Protein AF-A0A350D0R4-F1 (afdb_monomer_lite)

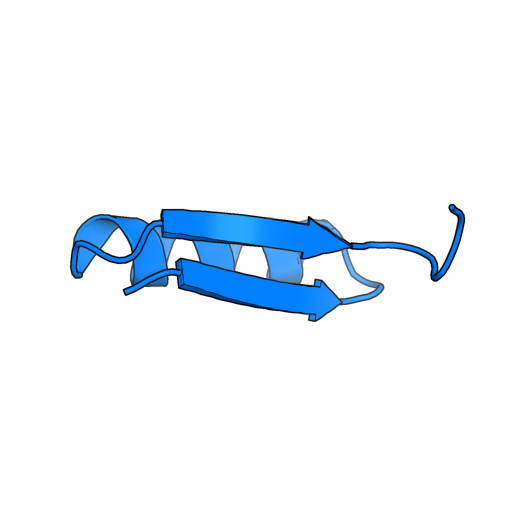Structure (mmCIF, N/CA/C/O backbone):
data_AF-A0A350D0R4-F1
#
_entry.id   AF-A0A350D0R4-F1
#
loop_
_atom_site.group_PDB
_atom_site.id
_atom_site.type_symbol
_atom_site.label_atom_id
_atom_site.label_alt_id
_atom_site.label_comp_id
_atom_site.label_asym_id
_atom_site.label_entity_id
_atom_site.label_seq_id
_atom_site.pdbx_PDB_ins_code
_atom_site.Cartn_x
_atom_site.Cartn_y
_atom_site.Cartn_z
_atom_site.occupancy
_atom_site.B_iso_or_equiv
_atom_site.auth_seq_id
_atom_site.auth_comp_id
_atom_site.auth_asym_id
_atom_site.auth_atom_id
_atom_site.pdbx_PDB_model_num
ATOM 1 N N . MET A 1 1 ? -16.717 1.151 -0.255 1.00 86.62 1 MET A N 1
ATOM 2 C CA . MET A 1 1 ? -15.949 1.935 -1.248 1.00 86.62 1 MET A CA 1
ATOM 3 C C . MET A 1 1 ? -14.637 1.204 -1.543 1.00 86.62 1 MET A C 1
ATOM 5 O O . MET A 1 1 ? -14.089 0.618 -0.613 1.00 86.62 1 MET A O 1
ATOM 9 N N . ARG A 1 2 ? -14.166 1.170 -2.798 1.00 92.94 2 ARG A N 1
ATOM 10 C CA . ARG A 1 2 ? -12.860 0.587 -3.170 1.00 92.94 2 ARG A CA 1
ATOM 11 C C . ARG A 1 2 ? -11.949 1.686 -3.707 1.00 92.94 2 ARG A C 1
ATOM 13 O O . ARG A 1 2 ? -12.428 2.517 -4.471 1.00 92.94 2 ARG A O 1
ATOM 20 N N . ILE A 1 3 ? -10.682 1.672 -3.305 1.00 95.88 3 ILE A N 1
ATOM 21 C CA . ILE A 1 3 ? -9.660 2.645 -3.705 1.00 95.88 3 ILE A CA 1
ATOM 22 C C . ILE A 1 3 ? -8.533 1.890 -4.412 1.00 95.88 3 ILE A C 1
ATOM 24 O O . ILE A 1 3 ? -8.047 0.885 -3.895 1.00 95.88 3 ILE A O 1
ATOM 28 N N . LEU A 1 4 ? -8.122 2.376 -5.582 1.00 95.19 4 LEU A N 1
ATOM 29 C CA . LEU A 1 4 ? -6.874 1.975 -6.223 1.00 95.19 4 LEU A CA 1
ATOM 30 C C . LEU A 1 4 ? -5.821 3.026 -5.879 1.00 95.19 4 LEU A C 1
ATOM 32 O O . LEU A 1 4 ? -5.989 4.194 -6.218 1.00 95.19 4 LEU A O 1
ATOM 36 N N . LEU A 1 5 ? -4.771 2.608 -5.186 1.00 93.38 5 LEU A N 1
ATOM 37 C CA . LEU A 1 5 ? -3.649 3.449 -4.806 1.00 93.38 5 LEU A CA 1
ATOM 38 C C . LEU A 1 5 ? -2.467 3.116 -5.721 1.00 93.38 5 LEU A C 1
ATOM 40 O O . LEU A 1 5 ? -1.969 1.988 -5.709 1.00 93.38 5 LEU A O 1
ATOM 44 N N . VAL A 1 6 ? -2.064 4.094 -6.530 1.00 94.94 6 VAL A N 1
ATOM 45 C CA . VAL A 1 6 ? -0.925 3.997 -7.446 1.00 94.94 6 VAL A CA 1
ATOM 46 C C . VAL A 1 6 ? 0.240 4.739 -6.813 1.00 94.94 6 VAL A C 1
ATOM 48 O O . VAL A 1 6 ? 0.167 5.954 -6.678 1.00 94.94 6 VAL A O 1
ATOM 51 N N . GLU A 1 7 ? 1.267 4.004 -6.405 1.00 94.94 7 GLU A N 1
ATOM 52 C CA . GLU A 1 7 ? 2.447 4.549 -5.725 1.00 94.94 7 GLU A CA 1
ATOM 53 C C . GLU A 1 7 ? 3.674 3.701 -6.068 1.00 94.94 7 GLU A C 1
ATOM 55 O O . GLU A 1 7 ? 3.630 2.473 -5.958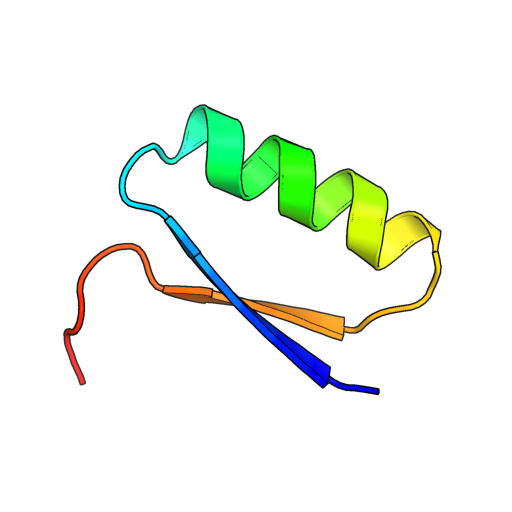 1.00 94.94 7 GLU A O 1
ATOM 60 N N . ASP A 1 8 ? 4.760 4.349 -6.485 1.00 93.31 8 ASP A N 1
ATOM 61 C CA . ASP A 1 8 ? 6.018 3.711 -6.888 1.00 93.31 8 ASP A CA 1
ATOM 62 C C . ASP A 1 8 ? 6.912 3.366 -5.684 1.00 93.31 8 ASP A C 1
ATOM 64 O O . ASP A 1 8 ? 7.599 2.339 -5.685 1.00 93.31 8 ASP A O 1
ATOM 68 N N . ASP A 1 9 ? 6.847 4.159 -4.611 1.00 95.25 9 ASP A N 1
ATOM 69 C CA . ASP A 1 9 ? 7.474 3.832 -3.331 1.00 95.25 9 ASP A CA 1
ATOM 70 C C . ASP A 1 9 ? 6.610 2.851 -2.515 1.00 95.25 9 ASP A C 1
ATOM 72 O O . ASP A 1 9 ? 5.580 3.189 -1.923 1.00 95.25 9 ASP A O 1
ATOM 76 N N . LEU A 1 10 ? 7.088 1.608 -2.406 1.00 92.81 10 LEU A N 1
ATOM 77 C CA . LEU A 1 10 ? 6.418 0.537 -1.663 1.00 92.81 10 LEU A CA 1
ATOM 78 C C . LEU A 1 10 ? 6.262 0.815 -0.159 1.00 92.81 10 LEU A C 1
ATOM 80 O O . LEU A 1 10 ? 5.318 0.310 0.457 1.00 92.81 10 LEU A O 1
ATOM 84 N N . SER A 1 11 ? 7.183 1.558 0.455 1.00 95.94 11 SER A N 1
ATOM 85 C CA . SER A 1 11 ? 7.116 1.912 1.876 1.00 95.94 11 SER A CA 1
ATOM 86 C C . SER A 1 11 ? 5.964 2.882 2.129 1.00 95.94 11 SER A C 1
ATOM 88 O O . SER A 1 11 ? 5.130 2.670 3.022 1.00 95.94 11 SER A O 1
ATOM 90 N N . LEU A 1 12 ? 5.859 3.903 1.275 1.00 96.06 12 LEU A N 1
ATOM 91 C CA . LEU A 1 12 ? 4.775 4.875 1.318 1.00 96.06 12 LEU A CA 1
ATOM 92 C C . LEU A 1 12 ? 3.428 4.217 0.993 1.00 96.06 12 LEU A C 1
ATOM 94 O O . LEU A 1 12 ? 2.478 4.345 1.770 1.00 96.06 12 LEU A O 1
ATOM 98 N N . ALA A 1 13 ? 3.369 3.421 -0.078 1.00 96.25 13 ALA A N 1
ATOM 99 C CA . ALA A 1 13 ? 2.170 2.708 -0.513 1.00 96.25 13 ALA A CA 1
ATOM 100 C C . ALA A 1 13 ? 1.564 1.842 0.604 1.00 96.25 13 ALA A C 1
ATOM 102 O O . ALA A 1 13 ? 0.354 1.852 0.845 1.00 96.25 13 ALA A O 1
ATOM 103 N N . ARG A 1 14 ? 2.410 1.104 1.336 1.00 96.38 14 ARG A N 1
ATOM 104 C CA . ARG A 1 14 ? 1.982 0.262 2.467 1.00 96.38 14 ARG A CA 1
ATOM 105 C C . ARG A 1 14 ? 1.469 1.086 3.642 1.00 96.38 14 ARG A C 1
ATOM 107 O O . ARG A 1 14 ? 0.470 0.706 4.256 1.00 96.38 14 ARG A O 1
ATOM 114 N N . SER A 1 15 ? 2.131 2.201 3.939 1.00 97.81 15 SER A N 1
ATOM 115 C CA . SER A 1 15 ? 1.735 3.101 5.024 1.00 97.81 15 SER A CA 1
ATOM 116 C C . SER A 1 15 ? 0.358 3.708 4.747 1.00 97.81 15 SER A C 1
ATOM 118 O O . SER A 1 15 ? -0.539 3.619 5.586 1.00 97.81 15 SER A O 1
ATOM 120 N N . LEU A 1 16 ? 0.149 4.215 3.530 1.00 96.75 16 LEU A N 1
ATOM 121 C CA . LEU A 1 16 ? -1.126 4.770 3.075 1.00 96.75 16 LEU A CA 1
ATOM 122 C C . LEU A 1 16 ? -2.241 3.720 3.044 1.00 96.75 16 LEU A C 1
ATOM 124 O O . LEU A 1 16 ? -3.336 3.972 3.549 1.00 96.75 16 LEU A O 1
ATOM 128 N N . LYS A 1 17 ? -1.961 2.517 2.526 1.00 96.69 17 LYS A N 1
ATOM 129 C CA . LYS A 1 17 ? -2.911 1.395 2.552 1.00 96.69 17 LYS A CA 1
ATOM 130 C C . LYS A 1 17 ? -3.386 1.089 3.971 1.00 96.69 17 LYS A C 1
ATOM 132 O O . LYS A 1 17 ? -4.584 0.955 4.181 1.00 96.69 17 LYS A O 1
ATOM 137 N N . SER A 1 18 ? -2.467 1.012 4.934 1.00 97.50 18 SER A N 1
ATOM 138 C CA . SER A 1 18 ? -2.794 0.714 6.334 1.00 97.50 18 SER A CA 1
ATOM 139 C C . SER A 1 18 ? -3.727 1.763 6.945 1.00 97.50 1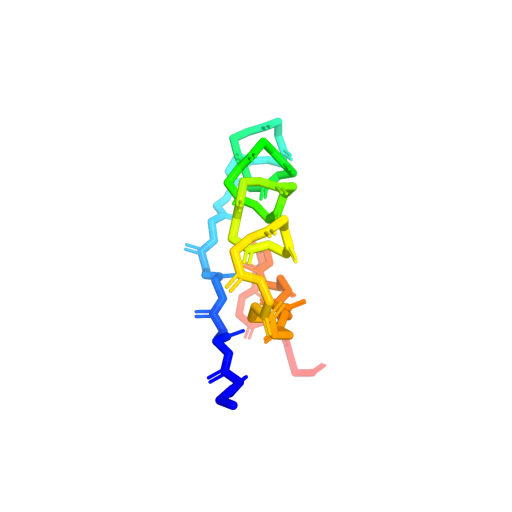8 SER A C 1
ATOM 141 O O . SER A 1 18 ? -4.705 1.411 7.601 1.00 97.50 18 SER A O 1
ATOM 143 N N . VAL A 1 19 ? -3.464 3.050 6.696 1.00 97.88 19 VAL A N 1
ATOM 144 C CA . VAL A 1 19 ? -4.321 4.148 7.174 1.00 97.88 19 VAL A CA 1
ATOM 145 C C . VAL A 1 19 ? -5.716 4.054 6.555 1.00 97.88 19 VAL A C 1
ATOM 147 O O . VAL A 1 19 ? -6.709 4.035 7.273 1.00 97.88 19 VAL A O 1
ATOM 150 N N . LEU A 1 20 ? -5.801 3.918 5.234 1.00 96.56 20 LEU A N 1
ATOM 151 C CA . LEU A 1 20 ? -7.079 3.858 4.522 1.00 96.56 20 LEU A CA 1
ATOM 152 C C . LEU A 1 20 ? -7.898 2.606 4.876 1.00 96.56 20 LEU A C 1
ATOM 154 O O . LEU A 1 20 ? -9.120 2.673 4.985 1.00 96.56 20 LEU A O 1
ATOM 158 N N . GLU A 1 21 ? -7.255 1.461 5.096 1.00 97.00 21 GLU A N 1
ATOM 159 C CA . GLU A 1 21 ? -7.958 0.251 5.532 1.00 97.00 21 GLU A CA 1
ATOM 160 C C . GLU A 1 21 ? -8.508 0.367 6.955 1.00 97.00 21 GLU A C 1
ATOM 162 O O . GLU A 1 21 ? -9.602 -0.135 7.219 1.00 97.00 21 GLU A O 1
ATOM 167 N N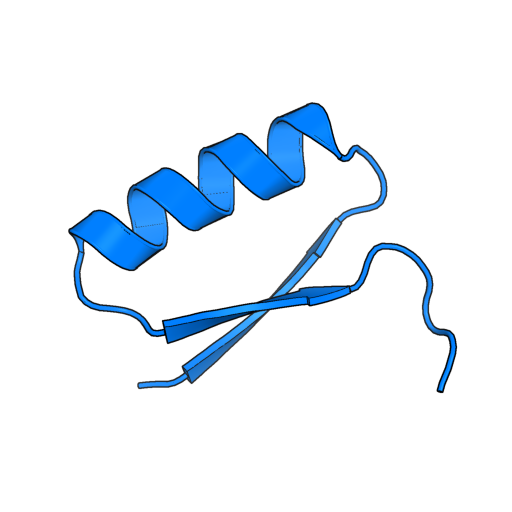 . ARG A 1 22 ? -7.811 1.071 7.859 1.00 97.56 22 ARG A N 1
ATOM 168 C CA . ARG A 1 22 ? -8.322 1.371 9.211 1.00 97.56 22 ARG A CA 1
ATOM 169 C C . ARG A 1 22 ? -9.575 2.244 9.182 1.00 97.56 22 ARG A C 1
ATOM 171 O O . ARG A 1 22 ? -10.461 2.043 10.003 1.00 97.56 22 ARG A O 1
ATOM 178 N N . GLU A 1 23 ? -9.683 3.130 8.198 1.00 96.38 23 GLU A N 1
ATOM 179 C CA . GLU A 1 23 ? -10.877 3.946 7.940 1.00 96.38 23 GLU A CA 1
ATOM 180 C C . GLU A 1 23 ? -12.009 3.160 7.235 1.00 96.38 23 GLU A C 1
ATOM 182 O O . GLU A 1 23 ? -13.055 3.713 6.898 1.00 96.38 23 GLU A O 1
ATOM 187 N N . GLY A 1 24 ? -11.828 1.854 6.995 1.00 96.81 24 GLY A N 1
ATOM 188 C CA . GLY A 1 24 ? -12.848 0.968 6.425 1.00 96.81 24 GLY A CA 1
ATOM 189 C C . GLY A 1 24 ? -12.865 0.901 4.895 1.00 96.81 24 GLY A C 1
ATOM 190 O O . GLY A 1 24 ? -13.771 0.296 4.306 1.00 96.81 24 GLY A O 1
ATOM 191 N N . TYR A 1 25 ? -11.872 1.484 4.219 1.00 97.50 25 TYR A N 1
ATOM 192 C CA . TYR A 1 25 ? -11.732 1.368 2.770 1.00 97.50 25 TYR A CA 1
ATOM 193 C C . 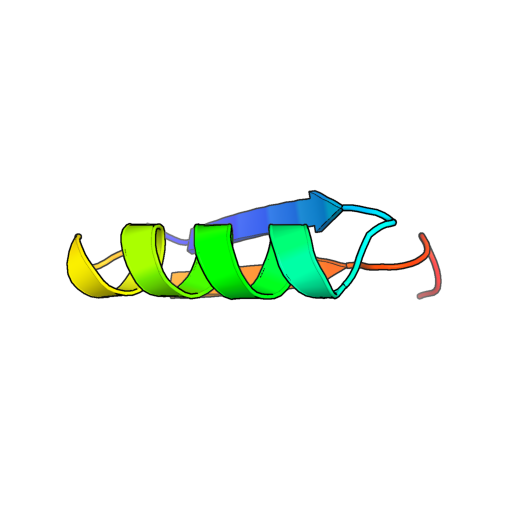TYR A 1 25 ? -11.060 0.051 2.381 1.00 97.50 25 TYR A C 1
ATOM 195 O O . TYR A 1 25 ? -10.143 -0.426 3.036 1.00 97.50 25 TYR A O 1
ATOM 203 N N . LYS A 1 26 ? -11.476 -0.536 1.255 1.00 96.56 26 LYS A N 1
ATOM 204 C CA . LYS A 1 26 ? -10.726 -1.634 0.627 1.00 96.56 26 LYS A CA 1
ATOM 205 C C . LYS A 1 26 ? -9.753 -1.043 -0.385 1.00 96.56 26 LYS A C 1
ATOM 207 O O . LYS A 1 26 ? -10.207 -0.410 -1.340 1.00 96.56 26 LYS A O 1
ATOM 212 N N . VAL A 1 27 ? -8.455 -1.252 -0.178 1.00 96.69 27 VAL A N 1
ATOM 213 C CA . VAL A 1 27 ? -7.395 -0.624 -0.978 1.00 96.69 27 VAL A CA 1
ATOM 214 C C . VAL A 1 27 ? -6.642 -1.666 -1.800 1.00 96.69 27 VAL A C 1
ATOM 216 O O . VAL A 1 27 ? -6.133 -2.649 -1.262 1.00 96.69 27 VAL A O 1
ATOM 219 N N . ASN A 1 28 ? -6.535 -1.426 -3.105 1.00 94.94 28 ASN A N 1
ATOM 220 C CA . ASN A 1 28 ? -5.669 -2.167 -4.015 1.00 94.94 28 ASN A CA 1
ATOM 221 C C . ASN A 1 28 ? -4.435 -1.320 -4.337 1.00 94.94 28 ASN A C 1
ATOM 223 O O . ASN A 1 28 ? -4.577 -0.134 -4.614 1.00 94.94 28 ASN A O 1
ATOM 227 N N . LEU A 1 29 ? -3.245 -1.920 -4.293 1.00 93.62 29 LEU A N 1
ATOM 228 C CA . LEU A 1 29 ? -1.997 -1.254 -4.669 1.00 93.62 29 LEU A CA 1
ATOM 229 C C . LEU A 1 29 ? -1.650 -1.573 -6.120 1.00 93.62 29 LEU A C 1
ATOM 231 O O . LEU A 1 29 ? -1.763 -2.729 -6.528 1.00 93.62 29 LEU A O 1
ATOM 235 N N . ALA A 1 30 ? -1.168 -0.574 -6.847 1.00 93.12 30 ALA A N 1
ATOM 236 C CA . ALA A 1 30 ? -0.468 -0.744 -8.112 1.00 93.12 30 ALA A CA 1
ATOM 237 C C . ALA A 1 30 ? 0.880 -0.014 -8.023 1.00 93.12 30 ALA A C 1
ATOM 239 O O . ALA A 1 30 ? 0.911 1.193 -7.801 1.00 93.12 30 ALA A O 1
ATOM 240 N N . SER A 1 31 ? 1.979 -0.757 -8.157 1.00 88.25 31 SER A N 1
ATOM 241 C CA . SER A 1 31 ? 3.354 -0.234 -8.049 1.00 88.25 31 SER A CA 1
ATOM 242 C C . SER A 1 31 ? 3.990 0.089 -9.396 1.00 88.25 31 SER A C 1
ATOM 244 O O . SER A 1 31 ? 4.899 0.899 -9.509 1.00 88.25 31 SER A O 1
ATOM 246 N N . ASP A 1 32 ? 3.516 -0.568 -10.438 1.00 81.69 32 ASP A N 1
ATOM 247 C CA . ASP A 1 32 ? 3.859 -0.323 -11.819 1.00 81.69 32 ASP A CA 1
ATOM 248 C C . ASP A 1 32 ? 2.593 -0.616 -12.621 1.00 81.69 32 ASP A C 1
ATOM 250 O O . ASP A 1 32 ? 1.825 -1.506 -12.266 1.00 81.69 32 ASP A O 1
ATOM 254 N N . GLY A 1 33 ? 2.306 0.162 -13.665 1.00 76.88 33 GLY A N 1
ATOM 255 C CA . GLY A 1 33 ? 1.078 0.044 -14.469 1.00 76.88 33 GLY A CA 1
ATOM 256 C C . GLY A 1 33 ? 0.986 -1.244 -15.300 1.00 76.88 33 GLY A C 1
ATOM 257 O O . GLY A 1 33 ? 0.507 -1.215 -16.433 1.00 76.88 33 GLY A O 1
ATOM 258 N N . LYS A 1 34 ? 1.509 -2.358 -14.785 1.00 75.25 34 LYS A N 1
ATOM 259 C CA . LYS A 1 34 ? 1.470 -3.676 -15.396 1.00 75.25 34 LYS A CA 1
ATOM 260 C C . LYS A 1 34 ? 0.094 -4.300 -15.180 1.00 75.25 34 LYS A C 1
ATOM 262 O O . LYS A 1 34 ? -0.540 -4.118 -14.143 1.00 75.25 34 LYS A O 1
ATOM 267 N N . ARG A 1 35 ? -0.365 -4.957 -16.243 1.00 54.59 35 ARG A N 1
ATOM 268 C CA . ARG A 1 35 ? -1.690 -5.569 -16.375 1.00 54.59 35 ARG A CA 1
ATOM 269 C C . ARG A 1 35 ? -1.871 -6.779 -15.475 1.00 54.59 35 ARG A C 1
ATOM 271 O O . ARG A 1 35 ? -0.908 -7.570 -15.378 1.00 54.59 35 ARG A O 1
#

Foldseek 3Di:
DEEEAEAQDPVVQVVVCVVVVVVVYHYDYDNDPDD

Secondary structure (DSSP, 8-state):
-EEEEE-S-HHHHHHHHHHHHHTT-EEEEESS---

Radius of gyration: 9.49 Å; chains: 1; bounding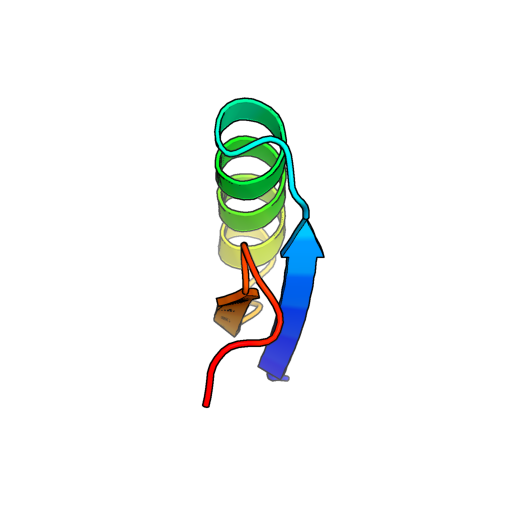 box: 23×10×26 Å

Sequence (35 aa):
MRILLVEDDLSLARSLKSVLEREGYKVNLASDGKR

pLDDT: mean 92.57, std 8.49, range [54.59, 97.88]